Protein AF-A0A7G5Z510-F1 (afdb_monomer_lite)

Sequence (161 aa):
MTDIPPPRYRVVEHKGKITVTDTWAEGARPVTPTSPAPRQIGTTPITPRGRDAGMRMPGILRRSALAACAGATDANGHPIFTTAEWFDPKAPRQIALDDAGVRWLGGTLAVMLGTAITAMLLVVWLGFNALFVMVVVIMLFGRNPTRLLAWWLDQFPKLPR

Radius of gyration: 24.11 Å; chains: 1; bounding box: 63×46×67 Å

Structure (mmCIF, N/CA/C/O backbone):
data_AF-A0A7G5Z510-F1
#
_entry.id   AF-A0A7G5Z510-F1
#
loop_
_atom_site.group_PDB
_atom_site.id
_atom_site.type_symbol
_atom_site.label_atom_id
_atom_site.label_alt_id
_atom_site.label_comp_id
_atom_site.label_asym_id
_atom_site.label_entity_id
_atom_site.label_seq_id
_atom_site.pdbx_PDB_ins_code
_atom_site.Cartn_x
_atom_site.Cartn_y
_atom_site.Cartn_z
_atom_site.occupancy
_atom_site.B_iso_or_equiv
_atom_site.auth_seq_id
_atom_site.auth_comp_id
_atom_site.auth_asym_id
_atom_site.auth_atom_id
_atom_site.pdbx_PDB_model_num
ATOM 1 N N . MET A 1 1 ? -47.053 31.169 28.158 1.00 42.91 1 MET A N 1
ATOM 2 C CA . MET A 1 1 ? -46.023 30.454 28.938 1.00 42.91 1 MET A CA 1
ATOM 3 C C . MET A 1 1 ? -45.538 29.317 28.059 1.00 42.91 1 MET A C 1
ATOM 5 O O . MET A 1 1 ? -46.311 28.414 27.790 1.00 42.91 1 MET A O 1
ATOM 9 N N . THR A 1 2 ? -44.357 29.448 27.459 1.00 51.47 2 THR A N 1
ATOM 10 C CA . THR A 1 2 ? -43.761 28.416 26.597 1.00 51.47 2 THR A CA 1
ATOM 11 C C . THR A 1 2 ? -43.024 27.426 27.482 1.00 51.47 2 THR A C 1
ATOM 13 O O . THR A 1 2 ? -41.929 27.733 27.952 1.00 51.47 2 THR A O 1
ATOM 16 N N . ASP A 1 3 ? -43.640 26.275 27.735 1.00 57.62 3 ASP A N 1
ATOM 17 C CA . ASP A 1 3 ? -42.962 25.162 28.390 1.00 57.62 3 ASP A CA 1
ATOM 18 C C . ASP A 1 3 ? -41.800 24.700 27.511 1.00 57.62 3 ASP A C 1
ATOM 20 O O . ASP A 1 3 ? -41.962 24.373 26.333 1.00 57.62 3 ASP A O 1
ATOM 24 N N . ILE A 1 4 ? -40.600 24.735 28.083 1.00 61.41 4 ILE A N 1
ATOM 25 C CA . ILE A 1 4 ? -39.391 24.245 27.431 1.00 61.41 4 ILE A CA 1
ATOM 26 C C . ILE A 1 4 ? -39.497 22.714 27.414 1.00 61.41 4 ILE A C 1
ATOM 28 O O . ILE A 1 4 ? -39.649 22.117 28.484 1.00 61.41 4 ILE A O 1
ATOM 32 N N . PRO A 1 5 ? -39.431 22.058 26.241 1.00 61.38 5 PRO A N 1
ATOM 33 C CA . PRO A 1 5 ? -39.525 20.608 26.178 1.00 61.38 5 PRO A CA 1
ATOM 34 C C . PRO A 1 5 ? -38.372 19.975 26.975 1.00 61.38 5 PRO A C 1
ATOM 36 O O . PRO A 1 5 ? -37.232 20.445 26.879 1.00 61.38 5 PRO A O 1
ATOM 39 N N . PRO A 1 6 ? -38.642 18.926 27.774 1.00 65.06 6 PRO A N 1
ATOM 40 C CA . PRO A 1 6 ? -37.629 18.323 28.623 1.00 65.06 6 PRO A CA 1
ATOM 41 C C . PRO A 1 6 ? -36.460 17.769 27.794 1.00 65.06 6 PRO A C 1
ATOM 43 O O . PRO A 1 6 ? -36.664 17.236 26.697 1.00 65.06 6 PRO A O 1
ATOM 46 N N . PRO A 1 7 ? -35.221 17.878 28.303 1.00 60.50 7 PRO A N 1
ATOM 47 C CA . PRO A 1 7 ? -34.040 17.410 27.596 1.00 60.50 7 PRO A CA 1
ATOM 48 C C . PRO A 1 7 ? -34.093 15.889 27.397 1.00 60.50 7 PRO A C 1
ATOM 50 O O . PRO A 1 7 ? -34.315 15.123 28.336 1.00 60.50 7 PRO A O 1
ATOM 53 N N . ARG A 1 8 ? -33.858 15.461 26.152 1.00 68.56 8 ARG A N 1
ATOM 54 C CA . ARG A 1 8 ? -33.923 14.061 25.687 1.00 68.56 8 ARG A CA 1
ATOM 55 C C . ARG A 1 8 ? -32.862 13.145 26.308 1.00 68.56 8 ARG A C 1
ATOM 57 O O . ARG A 1 8 ? -32.982 11.929 26.275 1.00 68.56 8 ARG A O 1
ATOM 64 N N . TYR A 1 9 ? -31.801 13.718 26.861 1.00 67.25 9 TYR A N 1
ATOM 65 C CA . TYR A 1 9 ? -30.704 12.965 27.451 1.00 67.25 9 TYR A CA 1
ATOM 66 C C . TYR A 1 9 ? -30.419 13.457 28.864 1.00 67.25 9 TYR A C 1
ATOM 68 O O . TYR A 1 9 ? -30.344 14.657 29.129 1.00 67.25 9 TYR A O 1
ATOM 76 N N . ARG A 1 10 ? -30.203 12.507 29.774 1.00 74.12 10 ARG A N 1
ATOM 77 C CA . ARG A 1 10 ? -29.692 12.757 31.119 1.00 74.12 10 ARG A CA 1
ATOM 78 C C . ARG A 1 10 ? -28.305 12.147 31.239 1.00 74.12 10 ARG A C 1
ATOM 80 O O . ARG A 1 10 ? -28.137 10.935 31.122 1.00 74.12 10 ARG A O 1
ATOM 87 N N . VAL A 1 11 ? -27.314 12.995 31.481 1.00 69.31 11 VAL A N 1
ATOM 88 C CA . VAL A 1 11 ? -25.946 12.562 31.769 1.00 69.31 11 VAL A CA 1
ATOM 89 C C . VAL A 1 11 ? -25.825 12.372 33.277 1.00 69.31 11 VAL A C 1
ATOM 91 O O . VAL A 1 11 ? -26.124 13.287 34.041 1.00 69.31 11 VAL A O 1
ATOM 94 N N . VAL A 1 12 ? -25.430 11.178 33.708 1.00 74.94 12 VAL A N 1
ATOM 95 C CA . VAL A 1 12 ? -25.237 10.833 35.120 1.00 74.94 12 VAL A CA 1
ATOM 96 C C . VAL A 1 12 ? -23.862 10.211 35.299 1.00 74.94 12 VAL A C 1
ATOM 98 O O . VAL A 1 12 ? -23.474 9.299 34.570 1.00 74.94 12 VAL A O 1
ATOM 101 N N . GLU A 1 13 ? -23.114 10.705 36.277 1.00 64.94 13 GLU A N 1
ATOM 102 C CA . GLU A 1 13 ? -21.846 10.111 36.678 1.00 64.94 13 GLU A CA 1
ATOM 103 C C . GLU A 1 13 ? -22.107 9.035 37.735 1.00 64.94 13 GLU A C 1
ATOM 105 O O . GLU A 1 13 ? -22.730 9.294 38.764 1.00 64.94 13 GLU A O 1
ATOM 110 N N . HIS A 1 14 ? -21.659 7.806 37.479 1.00 64.38 14 HIS A N 1
ATOM 111 C CA . HIS A 1 14 ? -21.837 6.688 38.398 1.00 64.38 14 HIS A CA 1
ATOM 112 C C . HIS A 1 14 ? -20.549 5.866 38.482 1.00 64.38 14 HIS A C 1
ATOM 114 O O . HIS A 1 14 ? -20.088 5.316 37.483 1.00 64.38 14 HIS A O 1
ATOM 120 N N . LYS A 1 15 ? -19.975 5.744 39.688 1.00 63.94 15 LYS A N 1
ATOM 121 C CA . LYS A 1 15 ? -18.712 5.017 39.947 1.00 63.94 15 LYS A CA 1
ATOM 122 C C .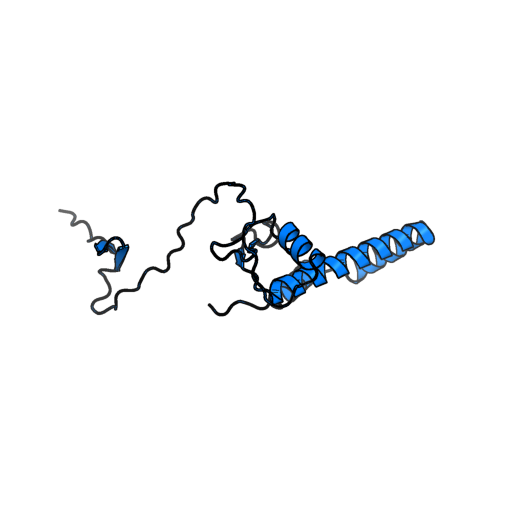 LYS A 1 15 ? -17.548 5.473 39.044 1.00 63.94 15 LYS A C 1
ATOM 124 O O . LYS A 1 15 ? -16.812 4.645 38.518 1.00 63.94 15 LYS A O 1
ATOM 129 N N . GLY A 1 16 ? -17.413 6.784 38.828 1.00 68.81 16 GLY A N 1
ATOM 130 C CA . GLY A 1 16 ? -16.363 7.361 37.976 1.00 68.81 16 GLY A CA 1
ATOM 131 C C . GLY A 1 16 ? -16.543 7.092 36.477 1.00 68.81 16 GLY A C 1
ATOM 132 O O . GLY A 1 16 ? -15.604 7.264 35.702 1.00 68.81 16 GLY A O 1
ATOM 133 N N . LYS A 1 17 ? -17.734 6.650 36.051 1.00 54.69 17 LYS A N 1
ATOM 134 C CA . LYS A 1 17 ? -18.085 6.438 34.645 1.00 54.69 17 LYS A CA 1
ATOM 135 C C . LYS A 1 17 ? -19.290 7.295 34.266 1.00 54.69 17 LYS A C 1
ATOM 137 O O . LYS A 1 17 ? -20.327 7.258 34.930 1.00 54.69 17 LYS A O 1
ATOM 142 N N . ILE A 1 18 ? -19.159 8.040 33.171 1.00 74.56 18 ILE A N 1
ATOM 143 C CA . ILE A 1 18 ? -20.251 8.836 32.604 1.00 74.56 18 ILE A CA 1
ATOM 144 C C . ILE A 1 18 ? -21.224 7.891 31.891 1.00 74.56 18 ILE A C 1
ATOM 146 O O . ILE A 1 18 ? -20.841 7.171 30.968 1.00 74.56 18 ILE A O 1
ATOM 150 N N . THR A 1 19 ? -22.483 7.893 32.323 1.00 70.00 19 THR A N 1
ATOM 151 C CA . THR A 1 19 ? -23.577 7.121 31.724 1.00 70.00 19 THR A CA 1
ATOM 152 C C . THR A 1 19 ? -24.620 8.090 31.181 1.00 70.00 19 THR A C 1
ATOM 154 O O . THR A 1 19 ? -25.106 8.959 31.901 1.00 70.00 19 THR A O 1
ATOM 157 N N . VAL A 1 20 ? -24.959 7.961 29.900 1.00 73.25 20 VAL A N 1
ATOM 158 C CA . VAL A 1 20 ? -25.981 8.792 29.250 1.00 73.25 20 VAL A CA 1
ATOM 159 C C . VAL A 1 20 ? -27.254 7.966 29.129 1.00 73.25 20 VAL A C 1
ATOM 161 O O . VAL A 1 20 ? -27.233 6.889 28.542 1.00 73.25 20 VAL A O 1
ATOM 164 N N . THR A 1 21 ? -28.347 8.453 29.710 1.00 66.50 21 THR A N 1
ATOM 165 C CA . THR A 1 21 ? -29.664 7.799 29.674 1.00 66.50 21 THR A CA 1
ATOM 166 C C . THR A 1 21 ? -30.589 8.606 28.765 1.00 66.50 21 THR A C 1
ATOM 168 O O . THR A 1 21 ? -30.774 9.800 29.007 1.00 66.50 21 THR A O 1
ATOM 171 N N . ASP A 1 22 ? -31.143 7.982 27.722 1.00 66.75 22 ASP A N 1
ATOM 172 C CA . ASP 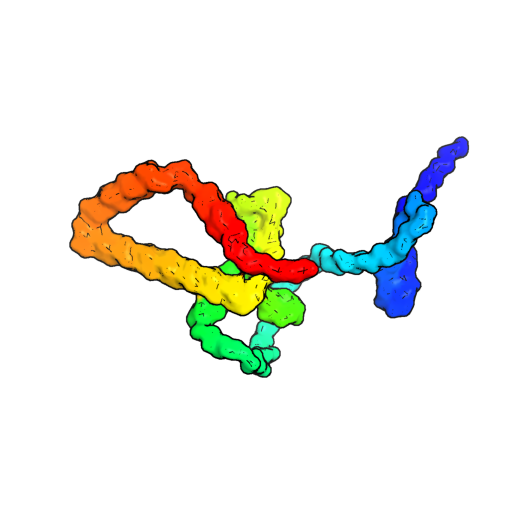A 1 22 ? -32.194 8.585 26.887 1.00 66.75 22 ASP A CA 1
ATOM 173 C C . ASP A 1 22 ? -33.519 8.533 27.663 1.00 66.75 22 ASP A C 1
ATOM 175 O O . ASP A 1 22 ? -33.951 7.462 28.091 1.00 66.75 22 ASP A O 1
ATOM 179 N N . THR A 1 23 ? -34.126 9.693 27.910 1.00 64.94 23 THR A N 1
ATOM 180 C CA . THR A 1 23 ? -35.344 9.833 28.723 1.00 64.94 23 THR A CA 1
ATOM 181 C C . THR A 1 23 ? -36.624 9.532 27.943 1.00 64.94 23 THR A C 1
ATOM 183 O O . THR A 1 23 ? -37.687 9.472 28.552 1.00 64.94 23 THR A O 1
ATOM 186 N N . TRP A 1 24 ? -36.552 9.319 26.623 1.00 56.66 24 TRP A N 1
ATOM 187 C CA . TRP A 1 24 ? -37.722 9.031 25.778 1.00 56.66 24 TRP A CA 1
ATOM 188 C C . TRP A 1 24 ? -38.060 7.546 25.629 1.00 56.66 24 TRP A C 1
ATOM 190 O O . TRP A 1 24 ? -39.123 7.212 25.112 1.00 56.66 24 TRP A O 1
ATOM 200 N N . ALA A 1 25 ? -37.187 6.645 26.073 1.00 51.16 25 ALA A N 1
ATOM 201 C CA . ALA A 1 25 ? -37.424 5.212 25.979 1.00 51.16 25 ALA A CA 1
ATOM 202 C C . ALA A 1 25 ? -37.819 4.648 27.350 1.00 51.16 25 ALA A C 1
ATOM 204 O O . ALA A 1 25 ? -36.980 4.118 28.082 1.00 51.16 25 ALA A O 1
ATOM 2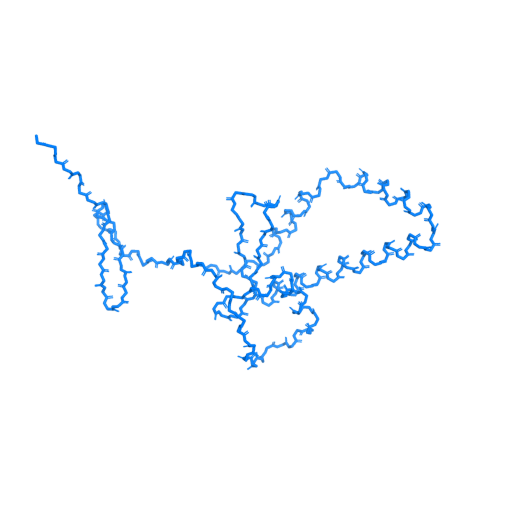05 N N . GLU A 1 26 ? -39.100 4.762 27.709 1.00 45.25 26 GLU A N 1
ATOM 206 C CA . GLU A 1 26 ? -39.663 4.010 28.835 1.00 45.25 26 GLU A CA 1
ATOM 207 C C . GLU A 1 26 ? -39.356 2.513 28.640 1.00 45.25 26 GLU A C 1
ATOM 209 O O . GLU A 1 26 ? -39.851 1.867 27.720 1.00 45.25 26 GLU A O 1
ATOM 214 N N . GLY A 1 27 ? -38.462 1.973 29.477 1.00 48.78 27 GLY A N 1
ATOM 215 C CA . GLY A 1 27 ? -38.067 0.559 29.461 1.00 48.78 27 GLY A CA 1
ATOM 216 C C . GLY A 1 27 ? -36.776 0.198 28.708 1.00 48.78 27 GLY A C 1
ATOM 217 O O . GLY A 1 27 ? -36.440 -0.987 28.645 1.00 48.78 27 GLY A O 1
ATOM 218 N N . ALA A 1 28 ? -36.005 1.153 28.171 1.00 44.50 28 ALA A N 1
ATOM 219 C CA . ALA A 1 28 ? -34.722 0.828 27.536 1.00 44.50 28 ALA A CA 1
ATOM 220 C C . ALA A 1 28 ? -33.623 0.517 28.567 1.00 44.50 28 ALA A C 1
ATOM 222 O O . ALA A 1 28 ? -33.325 1.303 29.467 1.00 44.50 28 ALA A O 1
ATOM 223 N N . ARG A 1 29 ? -32.982 -0.648 28.411 1.00 47.75 29 ARG A N 1
ATOM 224 C CA . ARG A 1 29 ? -31.790 -1.041 29.179 1.00 47.75 29 ARG A CA 1
ATOM 225 C C . ARG A 1 29 ? -30.692 0.023 29.018 1.00 47.75 29 ARG A C 1
ATOM 227 O O . ARG A 1 29 ? -30.547 0.540 27.910 1.00 47.75 29 ARG A O 1
ATOM 234 N N . PRO A 1 30 ? -29.880 0.308 30.057 1.00 47.22 30 PRO A N 1
ATOM 235 C CA . PRO A 1 30 ? -28.763 1.240 29.951 1.00 47.22 30 PRO A CA 1
ATOM 236 C C . PRO A 1 30 ? -27.836 0.809 28.814 1.00 47.22 30 PRO A C 1
ATOM 238 O O . PRO A 1 30 ? -27.122 -0.192 28.918 1.00 47.22 30 PRO A O 1
ATOM 241 N N . VAL A 1 31 ? -27.862 1.546 27.708 1.00 47.19 31 VAL A N 1
ATOM 242 C CA . VAL A 1 31 ? -26.886 1.366 26.641 1.00 47.19 31 VAL A CA 1
ATOM 243 C C . VAL A 1 31 ? -25.592 1.924 27.202 1.00 47.19 31 VAL A C 1
ATOM 245 O O . VAL A 1 31 ? -25.466 3.126 27.414 1.00 47.19 31 VAL A O 1
ATOM 248 N N . THR A 1 32 ? -24.643 1.045 27.520 1.00 47.31 32 THR A N 1
ATOM 249 C CA . THR A 1 32 ? -23.293 1.495 27.851 1.00 47.31 32 THR A CA 1
ATOM 250 C C . THR A 1 32 ? -22.767 2.219 26.615 1.00 47.31 32 THR A C 1
ATOM 252 O O . THR A 1 32 ? -22.663 1.580 25.567 1.00 47.31 32 THR A O 1
ATOM 255 N N . PRO A 1 33 ? -22.453 3.523 26.685 1.00 45.44 33 PRO A N 1
ATOM 256 C CA . PRO A 1 33 ? -21.845 4.189 25.554 1.00 45.44 33 PRO A CA 1
ATOM 257 C C . PRO A 1 33 ? -20.448 3.596 25.366 1.00 45.44 33 PRO A C 1
ATOM 259 O O . PRO A 1 33 ? -19.518 3.914 26.107 1.00 45.44 33 PRO A O 1
ATOM 262 N N . THR A 1 34 ? -20.286 2.731 24.367 1.00 43.91 34 THR A N 1
ATOM 263 C CA . THR A 1 34 ? -18.988 2.518 23.723 1.00 43.91 34 THR A CA 1
ATOM 264 C C . THR A 1 34 ? -18.741 3.752 22.866 1.00 43.91 34 THR A C 1
ATOM 266 O O . THR A 1 34 ? -18.982 3.759 21.664 1.00 43.91 34 THR A O 1
ATOM 269 N N . SER A 1 35 ? -18.366 4.849 23.516 1.00 38.69 35 SER A N 1
ATOM 270 C CA . SER A 1 35 ? -17.870 6.034 22.832 1.00 38.69 35 SER A CA 1
ATOM 271 C C . SER A 1 35 ? -16.349 5.955 22.824 1.00 38.69 35 SER A C 1
ATOM 273 O O . SER A 1 35 ? -15.746 6.030 23.897 1.00 38.69 35 SER A O 1
ATOM 275 N N . PRO A 1 36 ? -15.683 5.849 21.668 1.00 44.06 36 PRO A N 1
ATOM 276 C CA . PRO A 1 36 ? -14.455 6.580 21.485 1.00 44.06 36 PRO A CA 1
ATOM 277 C C . PRO A 1 36 ? -14.857 8.013 21.130 1.00 44.06 36 PRO A C 1
ATOM 279 O O . PRO A 1 36 ? -15.365 8.294 20.044 1.00 44.06 36 PRO A O 1
ATOM 282 N N . ALA A 1 37 ? -14.646 8.925 22.076 1.00 37.22 37 ALA A N 1
ATOM 283 C CA . ALA A 1 37 ? -14.614 10.350 21.783 1.00 37.22 37 ALA A CA 1
ATOM 284 C C . ALA A 1 37 ? -13.689 10.610 20.574 1.00 37.22 37 ALA A C 1
ATOM 286 O O . ALA A 1 37 ? -12.681 9.908 20.435 1.00 37.22 37 ALA A O 1
ATOM 287 N N . PRO A 1 38 ? -13.948 11.631 19.737 1.00 44.91 38 PRO A N 1
ATOM 288 C CA . PRO A 1 38 ? -12.959 12.106 18.783 1.00 44.91 38 PRO A CA 1
ATOM 289 C C . PRO A 1 38 ? -11.840 12.778 19.584 1.00 44.91 38 P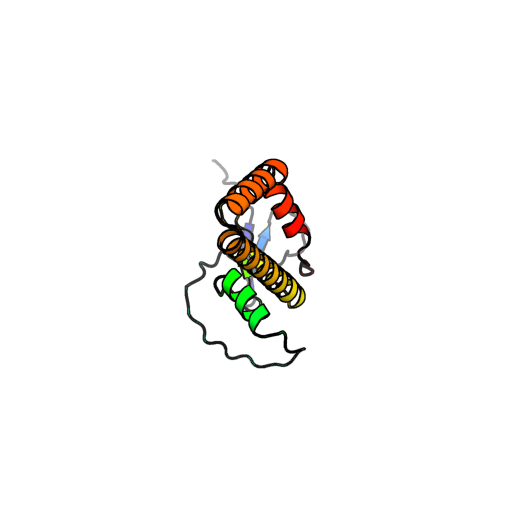RO A C 1
ATOM 291 O O . PRO A 1 38 ? -11.844 13.981 19.839 1.00 44.91 38 PRO A O 1
ATOM 294 N N . ARG A 1 39 ? -10.905 11.969 20.082 1.00 40.84 39 ARG A N 1
ATOM 295 C CA . ARG A 1 39 ? -9.715 12.447 20.771 1.00 40.84 39 ARG A CA 1
ATOM 296 C C . ARG A 1 39 ? -8.777 12.923 19.677 1.00 40.84 39 ARG A C 1
ATOM 298 O O . ARG A 1 39 ? -8.293 12.111 18.894 1.00 40.84 39 ARG A O 1
ATOM 305 N N . GLN A 1 40 ? -8.560 14.234 19.605 1.00 43.56 40 GLN A N 1
ATOM 306 C CA . GLN A 1 40 ? -7.441 14.801 18.861 1.00 43.56 40 GLN A CA 1
ATOM 307 C C . GLN A 1 40 ? -6.185 13.999 19.218 1.00 43.56 40 GLN A C 1
ATOM 309 O O . GLN A 1 40 ? -5.754 13.985 20.373 1.00 43.56 40 GLN A O 1
ATOM 314 N N . ILE A 1 41 ? -5.671 13.255 18.239 1.00 48.31 41 ILE A N 1
ATOM 315 C CA . ILE A 1 41 ? -4.470 12.437 18.371 1.00 48.31 41 ILE A CA 1
ATOM 316 C C . ILE A 1 41 ? -3.314 13.425 18.468 1.00 48.31 41 ILE A C 1
ATOM 318 O O . ILE A 1 41 ? -2.854 13.974 17.470 1.00 48.31 41 ILE A O 1
ATOM 322 N N . GLY A 1 42 ? -2.899 13.706 19.700 1.00 35.44 42 GLY A N 1
ATOM 323 C CA . GLY A 1 42 ? -1.645 14.386 19.958 1.00 35.44 42 GLY A CA 1
ATOM 324 C C . GLY A 1 42 ? -0.514 13.559 19.359 1.00 35.44 42 GLY A C 1
ATOM 325 O O . GLY A 1 42 ? -0.387 12.368 19.630 1.00 35.44 42 GLY A O 1
ATOM 326 N N . THR A 1 43 ? 0.303 14.199 18.535 1.00 43.78 43 THR A N 1
ATOM 327 C CA . THR A 1 43 ? 1.632 13.734 18.145 1.00 43.78 43 THR A CA 1
ATOM 328 C C . THR A 1 43 ? 2.495 13.577 19.396 1.00 43.78 43 THR A C 1
ATOM 330 O O . THR A 1 43 ? 3.183 14.512 19.802 1.00 43.78 43 THR A O 1
ATOM 333 N N . THR A 1 44 ? 2.464 12.410 20.032 1.00 39.03 44 THR A N 1
ATOM 334 C CA . THR A 1 44 ? 3.468 12.010 21.021 1.00 39.03 44 THR A CA 1
ATOM 335 C C . THR A 1 44 ? 4.292 10.853 20.458 1.00 39.03 44 THR A C 1
ATOM 337 O O . THR A 1 44 ? 3.737 9.808 20.117 1.00 39.03 44 THR A O 1
ATOM 340 N N . PRO A 1 45 ? 5.624 11.000 20.337 1.00 40.06 45 PRO A N 1
ATOM 341 C CA . PRO A 1 45 ? 6.487 9.902 19.939 1.00 40.06 45 PRO A CA 1
ATOM 342 C C . PRO A 1 45 ? 6.637 8.961 21.138 1.00 40.06 45 PRO A C 1
ATOM 344 O O . PRO A 1 45 ? 7.416 9.220 22.053 1.00 40.06 45 PRO A O 1
ATOM 347 N N . ILE A 1 46 ? 5.861 7.879 21.165 1.00 47.31 46 ILE A N 1
ATOM 348 C CA . ILE A 1 46 ? 6.005 6.829 22.175 1.00 47.31 46 ILE A CA 1
ATOM 349 C C . ILE A 1 46 ? 7.016 5.810 21.639 1.00 47.31 46 ILE A C 1
ATOM 351 O O . ILE A 1 46 ? 6.814 5.169 20.609 1.00 47.31 46 ILE A O 1
ATOM 355 N N . THR A 1 47 ? 8.145 5.694 22.331 1.00 40.12 47 THR A N 1
ATOM 356 C CA . THR A 1 47 ? 9.187 4.686 22.109 1.00 40.12 47 THR A CA 1
ATOM 357 C C . THR A 1 47 ? 8.606 3.265 22.203 1.00 40.12 47 THR A C 1
ATOM 359 O O . THR A 1 47 ? 7.857 2.972 23.136 1.00 40.12 47 THR A O 1
ATOM 362 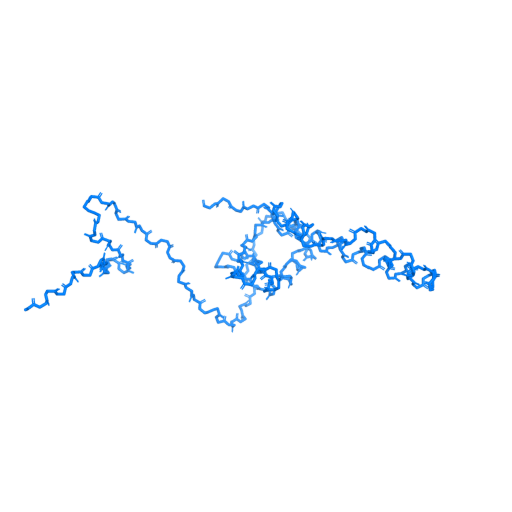N N . PRO A 1 48 ? 8.951 2.328 21.296 1.00 49.59 48 PRO A N 1
ATOM 363 C CA . PRO A 1 48 ? 8.365 0.996 21.330 1.00 49.59 48 PRO A CA 1
ATOM 364 C C . PRO A 1 48 ? 9.082 0.124 22.369 1.00 49.59 48 PRO A C 1
ATOM 366 O O . PRO A 1 48 ? 10.146 -0.439 22.108 1.00 49.59 48 PRO A O 1
ATOM 369 N N . ARG A 1 49 ? 8.482 -0.022 23.555 1.00 54.53 49 ARG A N 1
ATOM 370 C CA . ARG A 1 49 ? 8.817 -1.075 24.524 1.00 54.53 49 ARG A CA 1
ATOM 371 C C . ARG A 1 49 ? 7.656 -2.065 24.584 1.00 54.53 49 ARG A C 1
ATOM 373 O O . ARG A 1 49 ? 6.624 -1.777 25.170 1.00 54.53 49 ARG A O 1
ATOM 380 N N . GLY A 1 50 ? 7.842 -3.226 23.961 1.00 40.25 50 GLY A N 1
ATOM 381 C CA . GLY A 1 50 ? 6.847 -4.301 23.936 1.00 40.25 50 GLY A CA 1
ATOM 382 C C . GLY A 1 50 ? 7.340 -5.490 23.119 1.00 40.25 50 GLY A C 1
ATOM 383 O O . GLY A 1 50 ? 7.046 -5.617 21.934 1.00 40.25 50 GLY A O 1
ATOM 384 N N . ARG A 1 51 ? 8.182 -6.305 23.752 1.00 59.31 51 ARG A N 1
ATOM 385 C CA . ARG A 1 51 ? 8.607 -7.641 23.325 1.00 59.31 51 ARG A CA 1
ATOM 386 C C . ARG A 1 51 ? 7.571 -8.608 23.898 1.00 59.31 51 ARG A C 1
ATOM 388 O O . ARG A 1 51 ? 7.477 -8.601 25.110 1.00 59.31 51 ARG A O 1
ATOM 395 N N . ASP A 1 52 ? 6.869 -9.354 23.037 1.00 45.62 52 ASP A N 1
ATOM 396 C CA . ASP A 1 52 ? 6.320 -10.721 23.210 1.00 45.62 52 ASP A CA 1
ATOM 397 C C . ASP A 1 52 ? 5.769 -11.152 21.826 1.00 45.62 52 ASP A C 1
ATOM 399 O O . ASP A 1 52 ? 4.994 -10.432 21.211 1.00 45.62 52 ASP A O 1
ATOM 403 N N . ALA A 1 53 ? 6.395 -12.072 21.084 1.00 48.78 53 ALA A N 1
ATOM 404 C CA . ALA A 1 53 ? 6.357 -13.536 21.221 1.00 48.78 53 ALA A CA 1
ATOM 405 C C . ALA A 1 53 ? 5.077 -14.196 20.655 1.00 48.78 53 ALA A C 1
ATOM 407 O O . ALA A 1 53 ? 4.386 -14.942 21.333 1.00 48.78 53 ALA A O 1
ATOM 408 N N . GLY A 1 54 ? 4.825 -13.994 19.358 1.00 37.44 54 GLY A N 1
ATOM 409 C CA . GLY A 1 54 ? 3.956 -14.838 18.536 1.00 37.44 54 GLY A CA 1
ATOM 410 C C . GLY A 1 54 ? 4.431 -14.747 17.089 1.00 37.44 54 GLY A C 1
ATOM 411 O O . GLY A 1 54 ? 4.465 -13.655 16.541 1.00 37.44 54 GLY A O 1
ATOM 412 N N . MET A 1 55 ? 4.937 -15.855 16.535 1.00 44.16 55 MET A N 1
ATOM 413 C CA . MET A 1 55 ? 5.369 -16.039 15.136 1.00 44.16 55 MET A CA 1
ATOM 414 C C . MET A 1 55 ? 6.015 -14.795 14.490 1.00 44.16 55 MET A C 1
ATOM 416 O O . MET A 1 55 ? 5.341 -14.012 13.827 1.00 44.16 55 MET A O 1
ATOM 420 N N . ARG A 1 56 ? 7.333 -14.606 14.694 1.00 55.00 56 ARG A N 1
ATOM 421 C CA . ARG A 1 56 ? 8.106 -13.454 14.182 1.00 55.00 56 ARG A CA 1
ATOM 422 C C . ARG A 1 56 ? 7.858 -13.243 12.694 1.00 55.00 56 ARG A C 1
ATOM 424 O O . ARG A 1 56 ? 8.504 -13.835 11.834 1.00 55.00 56 ARG A O 1
ATOM 431 N N . MET A 1 57 ? 6.938 -12.344 12.414 1.00 56.00 57 MET A N 1
ATOM 432 C CA . MET A 1 57 ? 6.679 -11.868 11.083 1.00 56.00 57 MET A CA 1
ATOM 433 C C . MET A 1 57 ? 7.943 -11.180 10.557 1.00 56.00 57 MET A C 1
ATOM 435 O O . MET A 1 57 ? 8.609 -10.485 11.337 1.00 56.00 57 MET A O 1
ATOM 439 N N . PRO A 1 58 ? 8.309 -11.363 9.274 1.00 65.62 58 PRO A N 1
ATOM 440 C CA . PRO A 1 58 ? 9.479 -10.714 8.704 1.00 65.62 58 PRO A CA 1
ATOM 441 C C . PRO A 1 58 ? 9.442 -9.221 9.026 1.00 65.62 58 PRO A C 1
ATOM 443 O O . PRO A 1 58 ? 8.480 -8.531 8.680 1.00 65.62 58 PRO A O 1
ATOM 446 N N . GLY A 1 59 ? 10.473 -8.716 9.712 1.00 72.75 59 GLY A N 1
ATOM 447 C CA . GLY A 1 59 ? 10.481 -7.342 10.229 1.00 72.75 59 GLY A CA 1
ATOM 448 C C . GLY A 1 59 ? 10.252 -6.285 9.143 1.00 72.75 59 GLY A C 1
ATOM 449 O O . GLY A 1 59 ? 9.748 -5.206 9.433 1.00 72.75 59 GLY A O 1
ATOM 450 N N . ILE A 1 60 ? 10.556 -6.622 7.889 1.00 76.62 60 ILE A N 1
ATOM 451 C CA . ILE A 1 60 ? 10.340 -5.789 6.704 1.00 76.62 60 ILE A CA 1
ATOM 452 C C . ILE A 1 60 ? 8.843 -5.609 6.400 1.00 76.62 60 ILE A C 1
ATOM 454 O O . ILE A 1 60 ? 8.418 -4.491 6.120 1.00 76.62 60 ILE A O 1
ATOM 458 N N . LEU A 1 61 ? 8.022 -6.662 6.515 1.00 78.00 61 LEU A N 1
ATOM 459 C CA . LEU A 1 61 ? 6.570 -6.582 6.286 1.00 78.00 61 LEU A CA 1
ATOM 460 C C . LEU A 1 61 ? 5.889 -5.737 7.362 1.00 78.00 61 LEU A C 1
ATOM 462 O O . LEU A 1 61 ? 5.067 -4.877 7.066 1.00 78.00 61 LEU A O 1
ATOM 466 N N . ARG A 1 62 ? 6.291 -5.926 8.623 1.00 75.62 62 ARG A N 1
ATOM 467 C CA . ARG A 1 62 ? 5.770 -5.114 9.726 1.00 75.62 62 ARG A CA 1
ATOM 468 C C . ARG A 1 62 ? 6.178 -3.647 9.585 1.00 75.62 62 ARG A C 1
ATOM 470 O O . ARG A 1 62 ? 5.343 -2.773 9.768 1.00 75.62 62 ARG A O 1
ATOM 477 N N . ARG A 1 63 ? 7.439 -3.364 9.234 1.00 80.25 63 ARG A N 1
ATOM 478 C CA . ARG A 1 63 ? 7.922 -1.987 9.019 1.00 80.25 63 ARG A CA 1
ATOM 479 C C . ARG A 1 63 ? 7.226 -1.301 7.849 1.00 80.25 63 ARG A C 1
ATOM 481 O O . ARG A 1 63 ? 6.867 -0.140 7.981 1.00 80.25 63 ARG A O 1
ATOM 488 N N . SER A 1 64 ? 7.024 -2.001 6.736 1.00 76.62 64 SER A N 1
ATOM 489 C CA . SER A 1 64 ? 6.337 -1.445 5.563 1.00 76.62 64 SER A CA 1
ATOM 490 C C . SER A 1 64 ? 4.862 -1.160 5.842 1.00 76.62 64 SER A C 1
ATOM 492 O O . SER A 1 64 ? 4.393 -0.069 5.533 1.00 76.62 64 SER A O 1
ATOM 494 N N . ALA A 1 65 ? 4.153 -2.074 6.508 1.00 76.38 65 ALA A N 1
ATOM 495 C CA . ALA A 1 65 ? 2.777 -1.836 6.938 1.00 76.38 65 ALA A CA 1
ATOM 496 C C . ALA A 1 65 ? 2.674 -0.656 7.921 1.00 76.38 65 ALA A C 1
ATOM 498 O O . ALA A 1 65 ? 1.798 0.192 7.777 1.00 76.38 65 ALA A O 1
ATOM 499 N N . LEU A 1 66 ? 3.595 -0.555 8.883 1.00 79.00 66 LEU A N 1
ATOM 500 C CA . LEU A 1 66 ? 3.606 0.539 9.857 1.00 79.00 66 LEU A CA 1
ATOM 501 C C . LEU A 1 66 ? 3.950 1.887 9.203 1.00 79.00 66 LEU A C 1
ATOM 503 O O . LEU A 1 66 ? 3.354 2.901 9.552 1.00 79.00 66 LEU A O 1
ATOM 507 N N . ALA A 1 67 ? 4.843 1.891 8.209 1.00 79.31 67 ALA A N 1
ATOM 508 C CA . ALA A 1 67 ? 5.125 3.065 7.386 1.00 79.31 67 ALA A CA 1
ATOM 509 C C . ALA A 1 67 ? 3.892 3.506 6.581 1.00 79.31 67 ALA A C 1
ATOM 511 O O . ALA A 1 67 ? 3.577 4.692 6.550 1.00 79.31 67 ALA A O 1
ATOM 512 N N . ALA A 1 68 ? 3.149 2.560 6.000 1.00 79.00 68 ALA A N 1
ATOM 513 C CA . ALA A 1 68 ? 1.890 2.850 5.313 1.00 79.00 68 ALA A CA 1
ATOM 514 C C . ALA A 1 68 ? 0.798 3.376 6.261 1.00 79.00 68 ALA A C 1
ATOM 516 O O . ALA A 1 68 ? -0.055 4.152 5.845 1.00 79.00 68 ALA A O 1
ATOM 517 N N . CYS A 1 69 ? 0.853 3.005 7.541 1.00 80.31 69 CYS A N 1
ATOM 518 C CA . CYS A 1 69 ? -0.015 3.528 8.598 1.00 80.31 69 CYS A CA 1
ATOM 519 C C . CYS A 1 69 ? 0.491 4.850 9.206 1.00 80.31 69 CYS A C 1
ATOM 521 O O . CYS A 1 69 ? -0.011 5.266 10.245 1.00 80.31 69 CYS A O 1
ATOM 523 N N . ALA A 1 70 ? 1.517 5.489 8.628 1.00 80.12 70 ALA A N 1
ATOM 524 C CA . ALA A 1 70 ? 2.170 6.685 9.175 1.00 80.12 70 ALA A CA 1
ATOM 525 C C . ALA A 1 70 ? 2.630 6.538 10.644 1.00 80.12 70 ALA A C 1
ATOM 527 O O . ALA A 1 70 ? 2.723 7.513 11.385 1.00 80.12 70 ALA A O 1
ATOM 528 N N . GLY A 1 71 ? 2.905 5.307 11.084 1.00 76.56 71 GLY A N 1
ATOM 529 C CA . GLY A 1 71 ? 3.250 4.998 12.470 1.00 76.56 71 GLY A CA 1
ATOM 530 C C . GLY A 1 71 ? 2.089 5.064 13.466 1.00 76.56 71 GLY A C 1
ATOM 531 O O . GLY A 1 71 ? 2.334 4.916 14.660 1.00 76.56 71 GLY A O 1
ATOM 532 N N . ALA A 1 72 ? 0.847 5.252 13.012 1.00 80.06 72 ALA A N 1
ATOM 533 C CA . ALA A 1 72 ? -0.322 5.270 13.880 1.00 80.06 72 ALA A CA 1
ATOM 534 C C . ALA A 1 72 ? -0.608 3.874 14.452 1.00 80.06 72 ALA A C 1
ATOM 536 O O . ALA A 1 72 ? -0.656 2.884 13.716 1.00 80.06 72 ALA A O 1
ATOM 537 N N . THR A 1 73 ? -0.834 3.805 15.764 1.00 83.75 73 THR A N 1
ATOM 538 C CA . THR A 1 73 ? -1.210 2.579 16.477 1.00 83.75 73 THR A CA 1
ATOM 539 C C . THR A 1 73 ? -2.336 2.842 17.472 1.00 83.75 73 THR A C 1
ATOM 541 O O . THR A 1 73 ? -2.396 3.914 18.069 1.00 83.75 73 THR A O 1
ATOM 544 N N . ASP A 1 74 ? -3.194 1.849 17.684 1.00 83.56 74 ASP A N 1
ATOM 545 C CA . ASP A 1 74 ? -4.217 1.844 18.733 1.00 83.56 74 ASP A CA 1
ATOM 546 C C . ASP A 1 74 ? -3.589 1.694 20.135 1.00 83.56 74 ASP A C 1
ATOM 548 O O . ASP A 1 74 ? -2.412 1.353 20.273 1.00 83.56 74 ASP A O 1
ATOM 552 N N . ALA A 1 75 ? -4.383 1.888 21.191 1.00 78.12 75 ALA A N 1
ATOM 553 C CA . ALA A 1 75 ? -4.023 1.640 22.587 1.00 78.12 75 ALA A CA 1
ATOM 554 C C . ALA A 1 75 ? -3.486 0.218 22.832 1.00 78.12 75 ALA A C 1
ATOM 556 O O . ALA A 1 75 ? -2.684 0.009 23.738 1.00 78.12 75 ALA A O 1
ATOM 557 N N . ASN A 1 76 ? -3.887 -0.743 21.995 1.00 77.62 76 ASN A N 1
ATOM 558 C CA . ASN A 1 76 ? -3.416 -2.128 22.030 1.00 77.62 76 ASN A CA 1
ATOM 559 C C . ASN A 1 76 ? -2.121 -2.365 21.223 1.00 77.62 76 ASN A C 1
ATOM 561 O O . ASN A 1 76 ? -1.647 -3.492 21.127 1.00 77.62 76 ASN A O 1
ATOM 565 N N . GLY A 1 77 ? -1.541 -1.327 20.610 1.00 79.38 77 GLY A N 1
ATOM 566 C CA . GLY A 1 77 ? -0.328 -1.421 19.789 1.00 79.38 77 GLY A CA 1
ATOM 567 C C . GLY A 1 77 ? -0.552 -1.941 18.363 1.00 79.38 77 GLY A C 1
ATOM 568 O O . GLY A 1 77 ? 0.418 -2.177 17.638 1.00 79.38 77 GLY A O 1
ATOM 569 N N . HIS A 1 78 ? -1.807 -2.113 17.940 1.00 80.88 78 HIS A N 1
ATOM 570 C CA . HIS A 1 78 ? -2.152 -2.517 16.576 1.00 80.88 78 HIS A CA 1
ATOM 571 C C . HIS A 1 78 ? -2.028 -1.332 15.610 1.00 80.88 78 HIS A C 1
ATOM 573 O O . HIS A 1 78 ? -2.517 -0.251 15.938 1.00 80.88 78 HIS A O 1
ATOM 579 N N . PRO A 1 79 ? -1.397 -1.488 14.434 1.00 82.00 79 PRO A N 1
ATOM 580 C CA . PRO A 1 79 ? -1.278 -0.403 13.466 1.00 82.00 79 PRO A CA 1
ATOM 581 C C . PRO A 1 79 ? -2.648 0.001 12.904 1.00 82.00 79 PRO A C 1
ATOM 583 O O . PRO A 1 79 ? -3.489 -0.854 12.628 1.00 82.00 79 PRO A O 1
ATOM 586 N N . ILE A 1 80 ? -2.868 1.306 12.733 1.00 85.56 80 ILE A N 1
ATOM 587 C CA . ILE A 1 80 ? -4.118 1.874 12.214 1.00 85.56 80 ILE A CA 1
ATOM 588 C C . ILE A 1 80 ? -3.890 2.384 10.793 1.00 85.56 80 ILE A C 1
ATOM 590 O O . ILE A 1 80 ? -3.190 3.372 10.575 1.00 85.56 80 ILE A O 1
ATOM 594 N N . PHE A 1 81 ? -4.533 1.746 9.820 1.00 85.06 81 PHE A N 1
ATOM 595 C CA . PHE A 1 81 ? -4.572 2.230 8.448 1.00 85.06 81 PHE A CA 1
ATOM 596 C C . PHE A 1 81 ? -5.654 3.292 8.309 1.00 85.06 81 PHE A C 1
ATOM 598 O O . PHE A 1 81 ? -6.824 3.037 8.595 1.00 85.06 81 PHE A O 1
ATOM 605 N N . THR A 1 82 ? -5.264 4.477 7.850 1.00 83.88 82 THR A N 1
ATOM 606 C CA . THR A 1 82 ? -6.199 5.564 7.553 1.00 83.88 82 THR A CA 1
ATOM 607 C C . THR A 1 82 ? -6.322 5.703 6.044 1.00 83.88 82 THR A C 1
ATOM 609 O O . THR A 1 82 ? -5.318 5.877 5.354 1.00 83.88 82 THR A O 1
ATOM 612 N N . THR A 1 83 ? -7.543 5.617 5.517 1.00 81.62 83 THR A N 1
ATOM 613 C CA . THR A 1 83 ? -7.782 5.829 4.084 1.00 81.62 83 THR A CA 1
ATOM 614 C C . THR A 1 83 ? -7.457 7.269 3.701 1.00 81.62 83 THR A C 1
ATOM 616 O O . THR A 1 83 ? -7.820 8.198 4.421 1.00 81.62 83 THR A O 1
ATOM 619 N N . ALA A 1 84 ? -6.816 7.464 2.550 1.00 81.06 84 ALA A N 1
ATOM 620 C CA . ALA A 1 84 ? -6.502 8.799 2.059 1.00 81.06 84 ALA A CA 1
ATOM 621 C C . ALA A 1 84 ? -7.773 9.597 1.714 1.00 81.06 84 ALA A C 1
ATOM 623 O O . ALA A 1 84 ? -8.770 9.035 1.259 1.00 81.06 84 ALA A O 1
ATOM 624 N N . GLU A 1 85 ? -7.712 10.918 1.876 1.00 79.38 85 GLU A N 1
ATOM 625 C CA . GLU A 1 85 ? -8.847 11.828 1.657 1.00 79.38 85 GLU A CA 1
ATOM 626 C C . GLU A 1 85 ? -9.374 11.794 0.212 1.00 79.38 85 GLU A C 1
ATOM 628 O O . GLU A 1 85 ? -10.574 11.889 -0.021 1.00 79.38 85 GLU A O 1
ATOM 633 N N . TRP A 1 86 ? -8.497 11.553 -0.769 1.00 80.69 86 TRP A N 1
ATOM 634 C CA . TRP A 1 86 ? -8.898 11.392 -2.172 1.00 80.69 86 TRP A CA 1
ATOM 635 C C . TRP A 1 86 ? -9.693 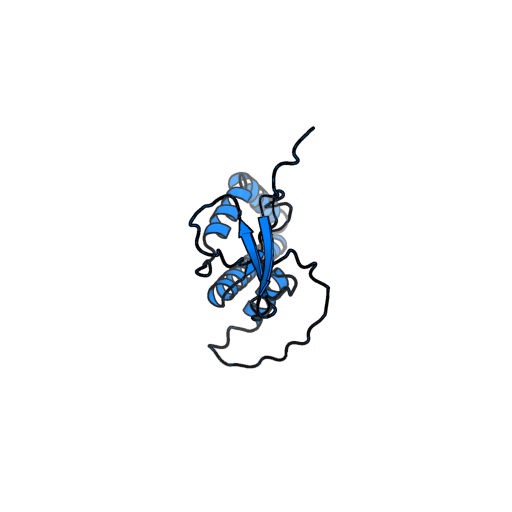10.103 -2.441 1.00 80.69 86 TRP A C 1
ATOM 637 O O . TRP A 1 86 ? -10.356 10.000 -3.472 1.00 80.69 86 TRP A O 1
ATOM 647 N N . PHE A 1 87 ? -9.614 9.116 -1.543 1.00 76.75 87 PHE A N 1
ATOM 648 C CA . PHE A 1 87 ? -10.301 7.833 -1.675 1.00 76.75 87 PHE A CA 1
ATOM 649 C C . PHE A 1 87 ? -11.677 7.835 -0.987 1.00 76.75 87 PHE A C 1
ATOM 651 O O . PHE A 1 87 ? -12.640 7.325 -1.554 1.00 76.75 87 PHE A O 1
ATOM 658 N N . ASP A 1 88 ? -11.788 8.439 0.202 1.00 76.88 88 ASP A N 1
ATOM 659 C CA . ASP A 1 88 ? -13.059 8.658 0.913 1.00 76.88 88 ASP A CA 1
ATOM 660 C C . ASP A 1 88 ? -13.109 10.104 1.455 1.00 76.88 88 ASP A C 1
ATOM 662 O O . ASP A 1 88 ? -12.728 10.348 2.603 1.00 76.88 88 ASP A O 1
ATOM 666 N N . PRO A 1 89 ? -13.567 11.081 0.645 1.00 75.44 89 PRO A N 1
ATOM 667 C CA . PRO A 1 89 ? -13.593 12.491 1.042 1.00 75.44 89 PRO A CA 1
ATOM 668 C C . PRO A 1 89 ? -14.694 12.803 2.062 1.00 75.44 89 PRO A C 1
ATOM 670 O O . PRO A 1 89 ? -14.719 13.891 2.630 1.00 75.44 89 PRO A O 1
ATOM 673 N N . LYS A 1 90 ? -15.644 11.881 2.280 1.00 75.94 90 LYS A N 1
ATOM 674 C CA . LYS A 1 90 ? -16.764 12.088 3.208 1.00 75.94 90 LYS A CA 1
ATOM 675 C C . LYS A 1 90 ? -16.419 11.654 4.627 1.00 75.94 90 LYS A C 1
ATOM 677 O O . LYS A 1 90 ? -16.913 12.274 5.566 1.00 75.94 90 LYS A O 1
ATOM 682 N N . ALA A 1 91 ? -15.612 10.607 4.791 1.00 73.56 91 ALA A N 1
ATOM 683 C CA . ALA A 1 91 ? -15.128 10.179 6.098 1.00 73.56 91 ALA A CA 1
ATOM 684 C C . ALA A 1 91 ? -13.889 9.274 5.964 1.00 73.56 91 ALA A C 1
ATOM 686 O O . ALA A 1 91 ? -14.048 8.080 5.697 1.00 73.56 91 ALA A O 1
ATOM 687 N N . PRO A 1 92 ? -12.667 9.782 6.223 1.00 79.88 92 PRO A N 1
ATOM 688 C CA . PRO A 1 92 ? -11.478 8.944 6.305 1.00 79.88 92 PRO A CA 1
ATOM 689 C C . PRO A 1 92 ? -11.689 7.819 7.322 1.00 79.88 92 PRO A C 1
ATOM 691 O O . PRO A 1 92 ? -11.914 8.059 8.511 1.00 79.88 92 PRO A O 1
ATOM 694 N N . ARG A 1 93 ? -11.652 6.572 6.854 1.00 80.38 93 ARG A N 1
ATOM 695 C CA . ARG A 1 93 ? -11.875 5.397 7.694 1.00 80.38 93 ARG A CA 1
ATOM 696 C C . ARG A 1 93 ? -10.562 4.987 8.330 1.00 80.38 93 ARG A C 1
ATOM 698 O O . ARG A 1 93 ? -9.556 4.830 7.642 1.00 80.38 93 ARG A O 1
ATOM 705 N N . GLN A 1 94 ? -10.605 4.780 9.638 1.00 84.69 94 GLN A N 1
ATOM 706 C CA . GLN A 1 94 ? -9.513 4.189 10.398 1.00 84.69 94 GLN A CA 1
ATOM 707 C C . GLN A 1 94 ? -9.805 2.702 10.586 1.00 84.69 94 GLN A C 1
ATOM 709 O O . GLN A 1 94 ? -10.850 2.325 11.116 1.00 84.69 94 GLN A O 1
ATOM 714 N N . ILE A 1 95 ? -8.898 1.858 10.109 1.00 83.31 95 ILE A N 1
ATOM 715 C CA . ILE A 1 95 ? -8.995 0.402 10.174 1.00 83.31 95 ILE A CA 1
ATOM 716 C C . ILE A 1 95 ? -7.801 -0.086 10.991 1.00 83.31 95 ILE A C 1
ATOM 718 O O . ILE A 1 95 ? -6.660 0.027 10.547 1.00 83.31 95 ILE A O 1
ATOM 722 N N . ALA A 1 96 ? -8.049 -0.611 12.190 1.00 84.81 96 ALA A N 1
ATOM 723 C CA . ALA A 1 96 ? -7.014 -1.302 12.954 1.00 84.81 96 ALA A CA 1
ATOM 724 C C . ALA A 1 96 ? -6.692 -2.635 12.263 1.00 84.81 96 ALA A C 1
ATOM 726 O O . ALA A 1 96 ? -7.607 -3.417 11.995 1.00 84.81 96 ALA A O 1
ATOM 727 N N . LEU A 1 97 ? -5.418 -2.885 11.951 1.00 82.56 97 LEU A N 1
ATOM 728 C CA . LEU A 1 97 ? -4.997 -4.155 11.364 1.00 82.56 97 LEU A CA 1
ATOM 729 C C . LEU A 1 97 ? -4.578 -5.146 12.447 1.00 82.56 97 LEU A C 1
ATOM 731 O O . LEU A 1 97 ? -3.813 -4.814 13.353 1.00 82.56 97 LEU A O 1
ATOM 735 N N . ASP A 1 98 ? -5.025 -6.384 12.285 1.00 83.56 98 ASP A N 1
ATOM 736 C CA . ASP A 1 98 ? -4.490 -7.553 12.972 1.00 83.56 98 ASP A CA 1
ATOM 737 C C . ASP A 1 98 ? -3.229 -8.085 12.264 1.00 83.56 98 ASP A C 1
ATOM 739 O O . ASP A 1 98 ? -2.847 -7.627 11.183 1.00 83.56 98 ASP A O 1
ATOM 743 N N . ASP A 1 99 ? -2.571 -9.094 12.837 1.00 82.19 99 ASP A N 1
ATOM 744 C CA . ASP A 1 99 ? -1.361 -9.683 12.245 1.00 82.19 99 ASP A CA 1
ATOM 745 C C . ASP A 1 99 ? -1.593 -10.242 10.827 1.00 82.19 99 ASP A C 1
ATOM 747 O O . ASP A 1 99 ? -0.688 -10.243 9.985 1.00 82.19 99 ASP A O 1
ATOM 751 N N . ALA A 1 100 ? -2.804 -10.720 10.522 1.00 82.44 100 ALA A N 1
ATOM 752 C CA . ALA A 1 100 ? -3.170 -11.139 9.171 1.00 82.44 100 ALA A CA 1
ATOM 753 C C . ALA A 1 100 ? -3.242 -9.942 8.210 1.00 82.44 100 ALA A C 1
ATOM 755 O O . ALA A 1 100 ? -2.625 -9.983 7.142 1.00 82.44 100 ALA A O 1
ATOM 756 N N . GLY A 1 101 ? -3.904 -8.858 8.611 1.00 81.94 101 GLY A N 1
ATOM 757 C CA . GLY A 1 101 ? -3.994 -7.607 7.870 1.00 81.94 101 GLY A CA 1
ATOM 758 C C . GLY A 1 101 ? -2.627 -6.975 7.628 1.00 81.94 101 GLY A C 1
ATOM 759 O O . GLY A 1 101 ? -2.345 -6.546 6.512 1.00 81.94 101 GLY A O 1
ATOM 760 N N . VAL A 1 102 ? -1.726 -6.998 8.613 1.00 84.38 102 VAL A N 1
ATOM 761 C CA . VAL A 1 102 ? -0.345 -6.511 8.449 1.00 84.38 102 VAL A CA 1
ATOM 762 C C . VAL A 1 102 ? 0.411 -7.353 7.411 1.00 84.38 102 VAL A C 1
ATOM 764 O O . VAL A 1 102 ? 1.158 -6.790 6.608 1.00 84.38 102 VAL A O 1
ATOM 767 N N . ARG A 1 103 ? 0.231 -8.687 7.374 1.00 85.31 103 ARG A N 1
ATOM 768 C CA . ARG A 1 103 ? 0.893 -9.555 6.369 1.00 85.31 103 ARG A CA 1
ATOM 769 C C . ARG A 1 103 ? 0.386 -9.253 4.983 1.00 85.31 103 ARG A C 1
ATOM 771 O O . ARG A 1 103 ? 1.178 -9.163 4.050 1.00 85.31 103 ARG A O 1
ATOM 778 N N . TRP A 1 104 ? -0.921 -9.105 4.870 1.00 85.44 104 TRP A N 1
ATOM 779 C CA . TRP A 1 104 ? -1.576 -8.861 3.606 1.00 85.44 104 TRP A CA 1
ATOM 780 C C . TRP A 1 104 ? -1.234 -7.470 3.055 1.00 85.44 104 TRP A C 1
ATOM 782 O O . TRP A 1 104 ? -0.829 -7.352 1.898 1.00 85.44 104 TRP A O 1
ATOM 792 N N . LEU A 1 105 ? -1.266 -6.433 3.901 1.00 86.00 105 LEU A N 1
ATOM 793 C CA . LEU A 1 105 ? -0.868 -5.071 3.540 1.00 86.00 105 LEU A CA 1
ATOM 794 C C . LEU A 1 105 ? 0.619 -4.996 3.181 1.00 86.00 105 LEU A C 1
ATOM 796 O O . LEU A 1 105 ? 0.971 -4.509 2.109 1.00 86.00 105 LEU A O 1
ATOM 800 N N . GLY A 1 106 ? 1.492 -5.508 4.054 1.00 84.00 106 GLY A N 1
ATOM 801 C CA . GLY A 1 106 ? 2.936 -5.514 3.821 1.00 84.00 106 GLY A CA 1
ATOM 802 C C . GLY A 1 106 ? 3.315 -6.323 2.580 1.00 84.00 106 GLY A C 1
ATOM 803 O O . GLY A 1 106 ? 4.158 -5.892 1.797 1.00 84.00 106 GLY A O 1
ATOM 804 N N . GLY A 1 107 ? 2.666 -7.470 2.362 1.00 85.25 107 GLY A N 1
ATOM 805 C CA . GLY A 1 107 ? 2.869 -8.314 1.186 1.00 85.25 107 GLY A CA 1
ATOM 806 C C . GLY A 1 107 ? 2.416 -7.628 -0.098 1.00 85.25 107 GLY A C 1
ATOM 807 O O . GLY A 1 107 ? 3.165 -7.603 -1.072 1.00 85.25 107 GLY A O 1
ATOM 808 N N . THR A 1 108 ? 1.240 -6.995 -0.086 1.00 85.75 108 THR A N 1
ATOM 809 C CA . THR A 1 108 ? 0.756 -6.232 -1.244 1.00 85.75 108 THR A CA 1
ATOM 810 C C . THR A 1 108 ? 1.693 -5.073 -1.568 1.00 85.75 108 THR A C 1
ATOM 812 O O . THR A 1 108 ? 2.071 -4.903 -2.724 1.00 85.75 108 THR A O 1
ATOM 815 N N . LEU A 1 109 ? 2.124 -4.304 -0.563 1.00 86.69 109 LEU A N 1
ATOM 816 C CA . LEU A 1 109 ? 3.090 -3.218 -0.752 1.00 86.69 109 LEU A CA 1
ATOM 817 C C . LEU A 1 109 ? 4.412 -3.727 -1.331 1.00 86.69 109 LEU A C 1
ATOM 819 O O . LEU A 1 109 ? 4.965 -3.094 -2.227 1.00 86.69 109 LEU A O 1
ATOM 823 N N . ALA A 1 110 ? 4.900 -4.879 -0.867 1.00 87.19 110 ALA A N 1
ATOM 824 C CA . ALA A 1 110 ? 6.119 -5.483 -1.393 1.00 87.19 110 ALA A CA 1
ATOM 825 C C . ALA A 1 110 ? 5.971 -5.887 -2.870 1.00 87.19 110 ALA A C 1
ATOM 827 O O . ALA A 1 110 ? 6.869 -5.619 -3.666 1.00 87.19 110 ALA A O 1
ATOM 828 N N . VAL A 1 111 ? 4.832 -6.472 -3.255 1.00 88.88 111 VAL A N 1
ATOM 829 C CA . VAL A 1 111 ? 4.536 -6.827 -4.654 1.00 88.88 111 VAL A CA 1
ATOM 830 C C . VAL A 1 111 ? 4.407 -5.578 -5.527 1.00 88.88 111 VAL A C 1
ATOM 832 O O . VAL A 1 111 ? 4.991 -5.536 -6.609 1.00 88.88 111 VAL A O 1
ATOM 835 N N . MET A 1 112 ? 3.702 -4.545 -5.060 1.00 87.94 112 MET A N 1
ATOM 836 C CA . MET A 1 112 ? 3.563 -3.267 -5.773 1.00 87.94 112 MET A CA 1
ATOM 837 C C . MET A 1 112 ? 4.919 -2.587 -5.982 1.00 87.94 112 MET A C 1
ATOM 839 O O . MET A 1 112 ? 5.223 -2.111 -7.072 1.00 87.94 112 MET A O 1
ATOM 843 N N . LEU A 1 113 ? 5.775 -2.588 -4.959 1.00 90.62 113 LEU A N 1
ATOM 844 C CA . LEU A 1 113 ? 7.118 -2.031 -5.067 1.00 90.62 113 LEU A CA 1
ATOM 845 C C . LEU A 1 113 ? 7.995 -2.850 -6.023 1.00 90.62 113 LEU A C 1
ATOM 847 O O . LEU A 1 113 ? 8.667 -2.279 -6.877 1.00 90.62 113 LEU A O 1
ATOM 851 N N . GLY A 1 114 ? 7.967 -4.181 -5.912 1.00 91.88 114 GLY A N 1
ATOM 852 C CA . GLY A 1 114 ? 8.717 -5.072 -6.797 1.00 91.88 114 GLY A CA 1
ATOM 853 C C . GLY A 1 114 ? 8.314 -4.896 -8.260 1.00 91.88 114 GLY A C 1
ATOM 854 O O . GLY A 1 114 ? 9.174 -4.704 -9.114 1.00 91.88 114 GLY A O 1
ATOM 855 N N . THR A 1 115 ? 7.010 -4.867 -8.540 1.00 90.75 115 THR A N 1
ATOM 856 C CA . THR A 1 115 ? 6.484 -4.633 -9.895 1.00 90.75 115 THR A CA 1
ATOM 857 C C . THR A 1 115 ? 6.861 -3.257 -10.437 1.00 90.75 115 THR A C 1
ATOM 859 O O . THR A 1 115 ? 7.279 -3.169 -11.592 1.00 90.75 115 THR A O 1
ATOM 862 N N . ALA A 1 116 ? 6.806 -2.199 -9.622 1.00 89.88 116 ALA A N 1
ATOM 863 C CA . ALA A 1 116 ? 7.252 -0.864 -10.024 1.00 89.88 116 ALA A CA 1
ATOM 864 C C . ALA A 1 116 ? 8.749 -0.832 -10.385 1.00 89.88 116 ALA A C 1
ATOM 866 O O . ALA A 1 116 ? 9.121 -0.279 -11.420 1.00 89.88 116 ALA A O 1
ATOM 867 N N . ILE A 1 117 ? 9.604 -1.472 -9.580 1.00 93.56 117 ILE A N 1
ATOM 868 C CA . ILE A 1 117 ? 11.046 -1.576 -9.851 1.00 93.56 117 ILE A CA 1
ATOM 869 C C . ILE A 1 117 ? 11.295 -2.365 -11.139 1.00 93.56 117 ILE A C 1
ATOM 871 O O . ILE A 1 117 ? 12.069 -1.926 -11.985 1.00 93.56 117 ILE A O 1
ATOM 875 N N . THR A 1 118 ? 10.626 -3.503 -11.331 1.00 90.62 118 THR A N 1
ATOM 876 C CA . THR A 1 118 ? 10.758 -4.300 -12.558 1.00 90.62 118 THR A CA 1
ATOM 877 C C . THR A 1 118 ? 10.328 -3.509 -13.790 1.00 90.62 118 THR A C 1
ATOM 879 O O . THR A 1 118 ? 11.045 -3.510 -14.789 1.00 90.62 118 THR A O 1
ATOM 882 N N . ALA A 1 119 ? 9.203 -2.792 -13.724 1.00 87.94 119 ALA A N 1
ATOM 883 C CA . ALA A 1 119 ? 8.747 -1.935 -14.815 1.00 87.94 119 ALA A CA 1
ATOM 884 C C . ALA A 1 119 ? 9.770 -0.831 -15.128 1.00 87.94 119 ALA A C 1
ATOM 886 O O . ALA A 1 119 ? 10.097 -0.608 -16.291 1.00 87.94 119 ALA A O 1
ATOM 887 N N . MET A 1 120 ? 10.333 -0.192 -14.099 1.00 89.50 120 MET A N 1
ATOM 888 C CA . MET A 1 120 ? 11.388 0.808 -14.259 1.00 89.50 120 MET A CA 1
ATOM 889 C C . MET A 1 120 ? 12.639 0.220 -14.928 1.00 89.50 120 MET A C 1
ATOM 891 O O . MET A 1 120 ? 13.163 0.814 -15.867 1.00 89.50 120 MET A O 1
ATOM 895 N N . LEU A 1 121 ? 13.097 -0.960 -14.504 1.00 91.56 121 LEU A N 1
ATOM 896 C CA . LEU A 1 121 ? 14.248 -1.635 -15.114 1.00 91.56 121 LEU A CA 1
ATOM 897 C C . LEU A 1 121 ? 13.989 -2.012 -16.577 1.00 91.56 121 LEU A C 1
ATOM 899 O O . LEU A 1 121 ? 14.879 -1.852 -17.408 1.00 91.56 121 LEU A O 1
ATOM 903 N N . LEU A 1 122 ? 12.774 -2.452 -16.913 1.00 88.00 122 LEU A N 1
ATOM 904 C CA . LEU A 1 122 ? 12.381 -2.715 -18.299 1.00 88.00 122 LEU A CA 1
ATOM 905 C C . LEU A 1 122 ? 12.417 -1.440 -19.146 1.00 88.00 122 LEU A C 1
ATOM 907 O O . LEU A 1 122 ? 12.905 -1.479 -20.270 1.00 88.00 122 LEU A O 1
ATOM 911 N N . VAL A 1 123 ? 11.963 -0.303 -18.613 1.00 88.00 123 VAL A N 1
ATOM 912 C CA . VAL A 1 123 ? 12.061 0.988 -19.316 1.00 88.00 123 VAL A CA 1
ATOM 913 C C . VAL A 1 123 ? 13.518 1.369 -19.571 1.00 88.00 123 VAL A C 1
ATOM 915 O O . VAL A 1 123 ? 13.853 1.790 -20.675 1.00 88.00 123 VAL A O 1
ATOM 918 N N . VAL A 1 124 ? 14.400 1.178 -18.588 1.00 88.88 124 VAL A N 1
ATOM 919 C CA . VAL A 1 124 ? 15.837 1.449 -18.750 1.00 88.88 124 VAL A CA 1
ATOM 920 C C . VAL A 1 124 ? 16.475 0.507 -19.777 1.00 88.88 124 VAL A C 1
ATOM 922 O O . VAL A 1 124 ? 17.280 0.955 -20.588 1.00 88.88 124 VAL A O 1
ATOM 925 N N . TRP A 1 125 ? 16.110 -0.779 -19.775 1.00 90.06 125 TRP A N 1
ATOM 926 C CA . TRP A 1 125 ? 16.731 -1.793 -20.633 1.00 90.06 125 TRP A CA 1
ATOM 927 C C . TRP A 1 125 ? 16.233 -1.760 -22.087 1.00 90.06 125 TRP A C 1
ATOM 929 O O . TRP A 1 125 ? 17.038 -1.837 -23.008 1.00 90.06 125 TRP A O 1
ATOM 939 N N . LEU A 1 126 ? 14.921 -1.617 -22.314 1.00 89.50 126 LEU A N 1
ATOM 940 C CA . LEU A 1 126 ? 14.321 -1.557 -23.659 1.00 89.50 126 LEU A CA 1
ATOM 941 C C . LEU A 1 126 ? 14.294 -0.135 -24.252 1.00 89.50 126 LEU A C 1
ATOM 943 O O . LEU A 1 126 ? 13.951 0.043 -25.426 1.00 89.50 126 LEU A O 1
ATOM 947 N N . GLY A 1 127 ? 14.600 0.885 -23.449 1.00 85.00 127 GLY A N 1
ATOM 948 C CA . GLY A 1 127 ? 14.538 2.286 -23.848 1.00 85.00 127 GLY A CA 1
ATOM 949 C C . GLY A 1 127 ? 13.112 2.773 -24.136 1.00 85.00 127 GLY A C 1
ATOM 950 O O . GLY A 1 127 ? 12.127 2.309 -23.556 1.00 85.00 127 GLY A O 1
ATOM 951 N N . PHE A 1 128 ? 12.991 3.730 -25.061 1.00 78.75 128 PHE A N 1
ATOM 952 C CA . PHE A 1 128 ? 11.743 4.459 -25.337 1.00 78.75 128 PHE A CA 1
ATOM 953 C C . PHE A 1 128 ? 10.560 3.553 -25.741 1.00 78.75 128 PHE A C 1
ATOM 955 O O . PHE A 1 128 ? 9.404 3.869 -25.459 1.00 78.75 128 PHE A O 1
ATOM 962 N N . ASN A 1 129 ? 10.840 2.385 -26.329 1.00 85.19 129 ASN A N 1
ATOM 963 C CA . ASN A 1 129 ? 9.817 1.419 -26.740 1.00 85.19 129 ASN A CA 1
ATOM 964 C C . ASN A 1 129 ? 9.017 0.854 -25.554 1.00 85.19 129 ASN A C 1
ATOM 966 O O . ASN A 1 129 ? 7.803 0.680 -25.658 1.00 85.19 129 ASN A O 1
ATOM 970 N N . ALA A 1 130 ? 9.659 0.610 -24.408 1.00 80.38 130 ALA A N 1
ATOM 971 C CA . ALA A 1 130 ? 8.958 0.115 -23.222 1.00 80.38 130 ALA A CA 1
ATOM 972 C C . ALA A 1 130 ? 8.018 1.163 -22.619 1.00 80.38 130 ALA A C 1
ATOM 974 O O . ALA A 1 130 ? 6.952 0.810 -22.118 1.00 80.38 130 ALA A O 1
ATOM 975 N N . LEU A 1 131 ? 8.367 2.448 -22.719 1.00 82.12 131 LEU A N 1
ATOM 976 C CA . LEU A 1 131 ? 7.498 3.545 -22.295 1.00 82.12 131 LEU A CA 1
ATOM 977 C C . LEU A 1 131 ? 6.202 3.560 -23.115 1.00 82.12 131 LEU A C 1
ATOM 979 O O . LEU A 1 131 ? 5.116 3.651 -22.545 1.00 82.12 131 LEU A O 1
ATOM 983 N N . PHE A 1 132 ? 6.310 3.386 -24.436 1.00 85.06 132 PHE A N 1
ATOM 984 C CA . PHE A 1 132 ? 5.149 3.328 -25.322 1.00 85.06 132 PHE A CA 1
ATOM 985 C C . PHE A 1 132 ? 4.235 2.141 -24.992 1.00 85.06 132 PHE A C 1
ATOM 987 O O . PHE A 1 132 ? 3.035 2.324 -24.793 1.00 85.06 132 PHE A O 1
ATOM 994 N N . VAL A 1 133 ? 4.798 0.936 -24.846 1.00 84.88 133 VAL A N 1
ATOM 995 C CA . VAL A 1 133 ? 4.027 -0.262 -24.468 1.00 84.88 133 VAL A CA 1
ATOM 996 C C . VAL A 1 133 ? 3.351 -0.076 -23.108 1.00 84.88 133 VAL A C 1
ATOM 998 O O . VAL A 1 133 ? 2.174 -0.396 -22.962 1.00 84.88 133 VAL A O 1
ATOM 1001 N N . MET A 1 134 ? 4.053 0.487 -22.124 1.00 83.00 134 MET A N 1
ATOM 1002 C CA . MET A 1 134 ? 3.510 0.710 -20.784 1.00 83.00 134 MET A CA 1
ATOM 1003 C C . MET A 1 134 ? 2.336 1.697 -20.798 1.00 83.00 134 MET A C 1
ATOM 1005 O O . MET A 1 134 ? 1.298 1.412 -20.205 1.00 83.00 134 MET A O 1
ATOM 1009 N N . VAL A 1 135 ? 2.443 2.808 -21.534 1.00 85.75 135 VAL A N 1
ATOM 1010 C CA . VAL A 1 135 ? 1.344 3.776 -21.696 1.00 85.75 135 VAL A CA 1
ATOM 1011 C C . VAL A 1 135 ? 0.137 3.137 -22.380 1.00 85.75 135 VAL A C 1
ATOM 1013 O O . VAL A 1 135 ? -0.989 3.323 -21.921 1.00 85.75 135 VAL A O 1
ATOM 1016 N N . VAL A 1 136 ? 0.352 2.344 -23.433 1.00 85.75 136 VAL A N 1
ATOM 1017 C CA . VAL A 1 136 ? -0.726 1.629 -24.137 1.00 85.75 136 VAL A CA 1
ATOM 1018 C C . VAL A 1 136 ? -1.425 0.637 -23.205 1.00 85.75 136 VAL A C 1
ATOM 1020 O O . VAL A 1 136 ? -2.653 0.609 -23.150 1.00 85.75 136 VAL A O 1
ATOM 1023 N N . VAL A 1 137 ? -0.669 -0.127 -22.413 1.00 86.31 137 VAL A N 1
ATOM 1024 C CA . VAL A 1 137 ? -1.223 -1.046 -21.408 1.00 86.31 137 VAL A CA 1
ATOM 1025 C C . VAL A 1 137 ? -2.023 -0.280 -20.351 1.00 86.31 137 VAL A C 1
ATOM 1027 O O . VAL A 1 137 ? -3.153 -0.661 -20.052 1.00 86.31 137 VAL A O 1
ATOM 1030 N N . ILE A 1 138 ? -1.504 0.834 -19.830 1.00 85.81 138 ILE A N 1
ATOM 1031 C CA . ILE A 1 138 ? -2.233 1.675 -18.869 1.00 85.81 138 ILE A CA 1
ATOM 1032 C C . ILE A 1 138 ? -3.514 2.239 -19.495 1.00 85.81 138 ILE A C 1
ATOM 1034 O O . ILE A 1 138 ? -4.550 2.250 -18.840 1.00 85.81 138 ILE A O 1
ATOM 1038 N N . MET A 1 139 ? -3.505 2.657 -20.760 1.00 84.12 139 MET A N 1
ATOM 1039 C CA . MET A 1 139 ? -4.716 3.142 -21.430 1.00 84.12 139 MET A CA 1
ATOM 1040 C C . MET A 1 139 ? -5.760 2.040 -21.652 1.00 84.12 139 MET A C 1
ATOM 1042 O O . MET A 1 139 ? -6.959 2.288 -21.500 1.00 84.12 139 MET A O 1
ATOM 1046 N N . LEU A 1 140 ? -5.323 0.832 -22.012 1.00 82.31 140 LEU A N 1
ATOM 1047 C CA . LEU A 1 140 ? -6.215 -0.296 -22.286 1.00 82.31 140 LEU A CA 1
ATOM 1048 C C . LEU A 1 140 ? -6.824 -0.873 -21.003 1.00 82.31 140 LEU A C 1
ATOM 1050 O O . LEU A 1 140 ? -8.025 -1.135 -20.961 1.00 82.31 140 LEU A O 1
ATOM 1054 N N . PHE A 1 141 ? -6.019 -1.030 -19.951 1.00 79.25 141 PHE A N 1
ATOM 1055 C CA . PHE A 1 141 ? -6.417 -1.719 -18.718 1.00 79.25 141 PHE A CA 1
ATOM 1056 C C . PHE A 1 141 ? -6.696 -0.774 -17.539 1.00 79.25 141 PHE A C 1
ATOM 1058 O O . PHE A 1 141 ? -7.402 -1.141 -16.603 1.00 79.25 141 PHE A O 1
ATOM 1065 N N . GLY A 1 142 ? -6.205 0.464 -17.575 1.00 71.12 142 GLY A N 1
ATOM 1066 C CA . GLY A 1 142 ? -6.299 1.444 -16.486 1.00 71.12 142 GLY A CA 1
ATOM 1067 C C . GLY A 1 142 ? -7.564 2.297 -16.494 1.00 71.12 142 GLY A C 1
ATOM 1068 O O . GLY A 1 142 ? -7.612 3.322 -15.821 1.00 71.12 142 GLY A O 1
ATOM 1069 N N . ARG A 1 143 ? -8.613 1.903 -17.225 1.00 74.56 143 ARG A N 1
ATOM 1070 C CA . ARG A 1 143 ? -9.842 2.703 -17.359 1.00 74.56 143 ARG A CA 1
ATOM 1071 C C . ARG A 1 143 ? -10.617 2.915 -16.050 1.00 74.56 143 ARG A C 1
ATOM 1073 O O . ARG A 1 143 ? -11.508 3.758 -16.030 1.00 74.56 143 ARG A O 1
ATOM 1080 N N . ASN A 1 144 ? -10.338 2.159 -14.981 1.00 77.88 144 ASN A N 1
ATOM 1081 C CA . ASN A 1 144 ? -11.081 2.290 -13.721 1.00 77.88 144 ASN A CA 1
ATOM 1082 C C . ASN A 1 144 ? -10.275 1.867 -12.467 1.00 77.88 144 ASN A C 1
ATOM 1084 O O . ASN A 1 144 ? -10.608 0.871 -11.816 1.00 77.88 144 ASN A O 1
ATOM 1088 N N . PRO A 1 145 ? -9.215 2.609 -12.091 1.00 73.12 145 PRO A N 1
ATOM 1089 C CA . PRO A 1 145 ? -8.340 2.231 -10.978 1.00 73.12 145 PRO A CA 1
ATOM 1090 C C . PRO A 1 145 ? -9.068 2.252 -9.628 1.00 73.12 145 PRO A C 1
ATOM 1092 O O . PRO A 1 145 ? -8.780 1.442 -8.753 1.00 73.12 145 PRO A O 1
ATOM 1095 N N . THR A 1 146 ? -10.066 3.125 -9.473 1.00 74.56 146 THR A N 1
ATOM 1096 C CA . THR A 1 146 ? -10.853 3.276 -8.241 1.00 74.56 146 THR A CA 1
ATOM 1097 C C . THR A 1 146 ? -11.669 2.031 -7.907 1.00 74.56 146 THR A C 1
ATOM 1099 O O . THR A 1 146 ? -11.733 1.639 -6.746 1.00 74.56 146 THR A O 1
ATOM 1102 N N . ARG A 1 147 ? -12.244 1.357 -8.913 1.00 79.62 147 ARG A N 1
ATOM 1103 C CA . ARG A 1 147 ? -12.981 0.098 -8.716 1.00 79.62 147 ARG A CA 1
ATOM 1104 C C . ARG A 1 147 ? -12.069 -1.035 -8.274 1.00 79.62 147 ARG A C 1
ATOM 1106 O O . ARG A 1 147 ? -12.445 -1.806 -7.399 1.00 79.62 147 ARG A O 1
ATOM 1113 N N . LEU A 1 148 ? -10.881 -1.123 -8.870 1.00 77.38 148 LEU A N 1
ATOM 1114 C CA . LEU A 1 148 ? -9.900 -2.143 -8.516 1.00 77.38 148 LEU A CA 1
ATOM 1115 C C . LEU A 1 148 ? -9.394 -1.937 -7.084 1.00 77.38 148 LEU A C 1
ATOM 1117 O O . LEU A 1 148 ? -9.289 -2.894 -6.323 1.00 77.38 148 LEU A O 1
ATOM 1121 N N . LEU A 1 149 ? -9.158 -0.679 -6.702 1.00 77.31 149 LEU A N 1
ATOM 1122 C CA . LEU A 1 149 ? -8.745 -0.319 -5.350 1.00 77.31 149 LEU A CA 1
ATOM 1123 C C . LEU A 1 149 ? -9.849 -0.592 -4.320 1.00 77.31 149 LEU A C 1
ATOM 1125 O O . LEU A 1 149 ? -9.553 -1.109 -3.251 1.00 77.31 149 LEU A O 1
ATOM 1129 N N . ALA A 1 150 ? -11.112 -0.292 -4.642 1.00 78.38 150 ALA A N 1
ATOM 1130 C CA . ALA A 1 150 ? -12.255 -0.595 -3.780 1.00 78.38 150 ALA A CA 1
ATOM 1131 C C . ALA A 1 150 ? -12.452 -2.107 -3.597 1.00 78.38 150 ALA A C 1
ATOM 1133 O O . ALA A 1 150 ? -12.573 -2.570 -2.467 1.00 78.38 150 ALA A O 1
ATOM 1134 N N . TRP A 1 151 ? -12.391 -2.879 -4.690 1.00 83.88 151 TRP A N 1
ATOM 1135 C CA . TRP A 1 151 ? -12.432 -4.343 -4.635 1.00 83.88 151 TRP A CA 1
ATOM 1136 C C . TRP A 1 151 ? -11.294 -4.912 -3.786 1.00 83.88 151 TRP A C 1
ATOM 1138 O O . TRP A 1 151 ? -11.519 -5.799 -2.969 1.00 83.88 151 TRP A O 1
ATOM 1148 N N . TRP A 1 152 ? -10.079 -4.384 -3.948 1.00 82.25 152 TRP A N 1
ATOM 1149 C CA . TRP A 1 152 ? -8.934 -4.768 -3.131 1.00 82.25 152 TRP A CA 1
ATOM 1150 C C . TRP A 1 152 ? -9.165 -4.417 -1.654 1.00 82.25 152 TRP A C 1
ATOM 1152 O O . TRP A 1 152 ? -8.932 -5.252 -0.786 1.00 82.25 152 TRP A O 1
ATOM 1162 N N . LEU A 1 153 ? -9.705 -3.233 -1.352 1.00 79.75 153 LEU A N 1
ATOM 1163 C CA . LEU A 1 153 ? -9.992 -2.811 0.021 1.00 79.75 153 LEU A CA 1
ATOM 1164 C C . LEU A 1 153 ? -11.053 -3.692 0.713 1.00 79.75 153 LEU A C 1
ATOM 1166 O O . LEU A 1 153 ? -11.013 -3.889 1.926 1.00 79.75 153 LEU A O 1
ATOM 1170 N N . ASP A 1 154 ? -12.001 -4.245 -0.039 1.00 79.94 154 ASP A N 1
ATOM 1171 C CA . ASP A 1 154 ? -13.016 -5.146 0.513 1.00 79.94 154 ASP A CA 1
ATOM 1172 C C . ASP A 1 154 ? -12.448 -6.508 0.945 1.00 79.94 154 ASP A C 1
ATOM 1174 O O . ASP A 1 154 ? -13.062 -7.183 1.773 1.00 79.94 154 ASP A O 1
ATOM 1178 N N . GLN A 1 155 ? -11.262 -6.889 0.455 1.00 80.81 155 GLN A N 1
ATOM 1179 C CA . GLN A 1 155 ? -10.575 -8.136 0.820 1.00 80.81 155 GLN A CA 1
ATOM 1180 C C . GLN A 1 155 ? -9.845 -8.062 2.168 1.00 80.81 155 GLN A C 1
ATOM 1182 O O . GLN A 1 155 ? -9.336 -9.083 2.634 1.00 80.81 155 GLN A O 1
ATOM 1187 N N . PHE A 1 156 ? -9.764 -6.886 2.806 1.00 74.25 156 PHE A N 1
ATOM 1188 C CA . PHE A 1 156 ? -9.097 -6.778 4.101 1.00 74.25 156 PHE A CA 1
ATOM 1189 C C . PHE A 1 156 ? -9.799 -7.662 5.143 1.00 74.25 156 PHE A C 1
ATOM 1191 O O . PHE A 1 156 ? -11.009 -7.507 5.349 1.00 74.25 156 PHE A O 1
ATOM 1198 N N . PRO A 1 157 ? -9.064 -8.548 5.842 1.00 69.19 157 PRO A N 1
ATOM 1199 C CA . PRO A 1 157 ? -9.617 -9.280 6.970 1.00 69.19 157 PRO A CA 1
ATOM 1200 C C . PRO A 1 157 ? -10.038 -8.267 8.039 1.00 69.19 157 PRO A C 1
ATOM 1202 O O . PRO A 1 157 ? -9.218 -7.548 8.607 1.00 69.19 157 PRO A O 1
ATOM 1205 N N . LYS A 1 158 ? -11.350 -8.143 8.248 1.00 65.25 158 LYS A N 1
ATOM 1206 C CA . LYS A 1 158 ? -11.921 -7.229 9.239 1.00 65.25 158 LYS A CA 1
ATOM 1207 C C . LYS A 1 158 ? -11.854 -7.910 10.599 1.00 65.25 158 LYS A C 1
ATOM 1209 O O . LYS A 1 158 ? -12.274 -9.059 10.728 1.00 65.25 158 LYS A O 1
ATOM 1214 N N . LEU A 1 159 ? -11.370 -7.188 11.607 1.00 58.25 159 LEU A N 1
ATOM 1215 C CA . LEU A 1 159 ? -11.498 -7.621 12.995 1.00 58.25 159 LEU A CA 1
ATOM 1216 C C . LEU A 1 159 ? -12.987 -7.862 13.315 1.00 58.25 159 LEU A C 1
ATOM 1218 O O . LEU A 1 159 ? -13.825 -7.039 12.917 1.00 58.25 159 LEU A O 1
ATOM 1222 N N . PRO A 1 160 ? -13.339 -8.960 14.011 1.00 55.72 160 PRO A N 1
ATOM 1223 C CA . PRO A 1 160 ? -14.675 -9.100 14.570 1.00 55.72 160 PRO A CA 1
ATOM 1224 C C . PRO A 1 160 ? -14.918 -7.913 15.510 1.00 55.72 160 PRO A C 1
ATOM 1226 O O . PRO A 1 160 ? -14.080 -7.617 16.363 1.00 55.72 160 PRO A O 1
ATOM 1229 N N . ARG A 1 161 ? -16.013 -7.186 15.270 1.00 50.06 161 ARG A N 1
ATOM 1230 C CA . ARG A 1 161 ? -16.430 -6.049 16.100 1.00 50.06 161 ARG A CA 1
ATOM 1231 C C . ARG A 1 161 ? -16.920 -6.505 17.464 1.00 50.06 161 ARG A C 1
ATOM 1233 O O . ARG A 1 161 ? -17.574 -7.571 17.508 1.00 50.06 161 ARG A O 1
#

Secondary structure (DSSP, 8-state):
--PPPPPSEEEEEETTEEEEEETT-TT--------------------------SS---HHHHHHHHHHTTT-B-TTS-BEEE--TTT-SS-PPEEE--HHHHHHHHHHHHHHHHHHHHHHHHHHHHTHHHHHHHHHHHHHH-S-HHHHHHHHHHTS-PPP-

Foldseek 3Di:
DDDDPDDQWDWDQDPNDTFIDGPPDPDDDGDRPPDPDPPPPPPDPDDDDDDDDDPDDDVQLLVQLCVQLVVDADPVRFRWHWDDCVLPVPDTDTAGADPVLSNLNSVVVVVVVVVVVVLVVCCVVVPPVSVVVVVVCCVVPVPCVSVVVVVVVVPRDHDDD

pLDDT: mean 71.27, std 15.87, range [35.44, 93.56]